Protein AF-A0A1T4NL96-F1 (afdb_monomer)

Solvent-accessible surface are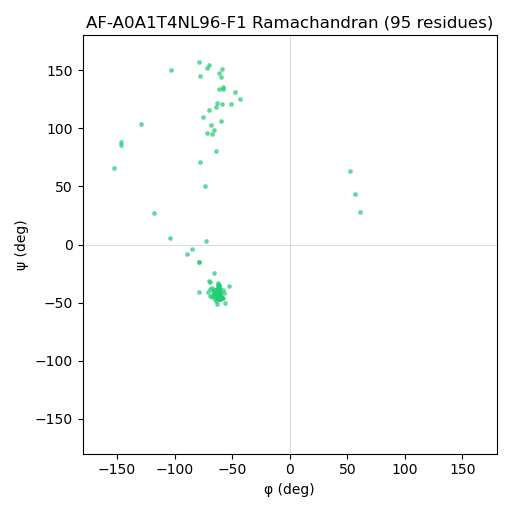a (backbone atoms only — not comparable to full-atom values): 6282 Å² total; per-residue (Å²): 135,82,85,78,82,76,79,82,76,91,78,73,82,77,93,81,82,81,91,63,94,64,80,48,70,70,56,53,51,29,47,76,71,69,71,48,56,70,73,54,49,53,52,51,52,54,44,55,74,68,63,41,64,68,62,52,50,51,52,53,50,52,54,49,51,52,54,53,59,71,66,54,86,69,80,80,75,57,67,67,58,56,52,51,53,52,50,51,52,54,51,55,58,61,72,76,109

Secondary structure (DSSP, 8-state):
--------------S------PPPHHHHHHHHHT-S-HHHHHHHHHHHHTT-HHHHHHHHHHHHHHHHHHHS-PPPPPHHHHHHHHHHHHHHHHHT-

Structure (mmCIF, N/CA/C/O backbone):
data_AF-A0A1T4NL96-F1
#
_entry.id   AF-A0A1T4NL96-F1
#
loop_
_atom_site.group_PDB
_atom_site.id
_atom_site.type_symbol
_atom_site.label_atom_id
_atom_site.label_alt_id
_atom_site.label_comp_id
_atom_site.label_asym_id
_atom_site.label_entity_id
_atom_site.label_seq_id
_atom_site.pdbx_PDB_ins_code
_atom_site.Cartn_x
_atom_site.Cartn_y
_atom_site.Cartn_z
_atom_site.occupancy
_atom_site.B_iso_or_equiv
_atom_site.auth_seq_id
_atom_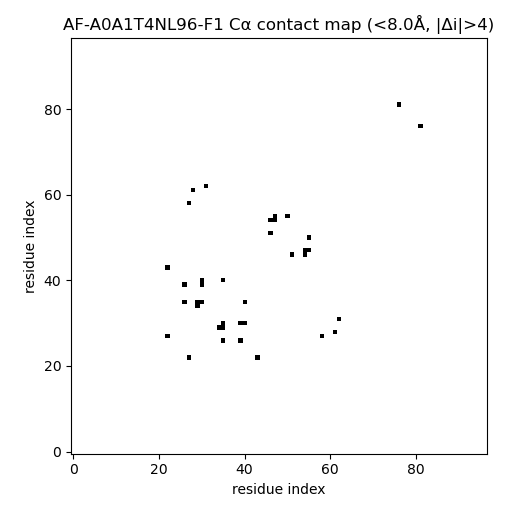site.auth_comp_id
_atom_site.auth_asym_id
_atom_site.auth_atom_id
_atom_site.pdbx_PDB_model_num
ATOM 1 N N . MET A 1 1 ? 29.369 47.103 -35.427 1.00 42.69 1 MET A N 1
ATOM 2 C CA . MET A 1 1 ? 28.953 45.926 -36.222 1.00 42.69 1 MET A CA 1
ATOM 3 C C . MET A 1 1 ? 28.086 45.054 -35.322 1.00 42.69 1 MET A C 1
ATOM 5 O O . MET A 1 1 ? 28.470 44.881 -34.171 1.00 42.69 1 MET A O 1
ATOM 9 N N . PRO A 1 2 ? 26.892 44.651 -35.779 1.00 45.12 2 PRO A N 1
ATOM 10 C CA . PRO A 1 2 ? 25.784 44.217 -34.928 1.00 45.12 2 PRO A CA 1
ATOM 11 C C . PRO A 1 2 ? 25.952 42.786 -34.402 1.00 45.12 2 PRO A C 1
ATOM 13 O O . PRO A 1 2 ? 26.463 41.913 -35.103 1.00 45.12 2 PRO A O 1
ATOM 16 N N . PHE A 1 3 ? 25.490 42.565 -33.168 1.00 44.69 3 PHE A N 1
ATOM 17 C CA . PHE A 1 3 ? 25.297 41.243 -32.576 1.00 44.69 3 PHE A CA 1
ATOM 18 C C . PHE A 1 3 ? 24.318 40.452 -33.447 1.00 44.69 3 PHE A C 1
ATOM 20 O O . PHE A 1 3 ? 23.194 40.893 -33.676 1.00 44.69 3 PHE A O 1
ATOM 27 N N . LYS A 1 4 ? 24.752 39.300 -33.965 1.00 49.69 4 LYS A N 1
ATOM 28 C CA . LYS A 1 4 ? 23.853 38.377 -34.657 1.00 49.69 4 LYS A CA 1
ATOM 29 C C . LYS A 1 4 ? 23.009 37.649 -33.616 1.00 49.69 4 LYS A C 1
ATOM 31 O O . LYS A 1 4 ? 23.527 36.814 -32.879 1.00 49.69 4 LYS A O 1
ATOM 36 N N . GLU A 1 5 ? 21.724 37.978 -33.580 1.00 50.00 5 GLU A N 1
ATOM 37 C CA . GLU A 1 5 ? 20.686 37.182 -32.932 1.00 50.00 5 GLU A CA 1
ATOM 38 C C . GLU A 1 5 ? 20.658 35.798 -33.592 1.00 50.00 5 GLU A C 1
ATOM 40 O O . GLU A 1 5 ? 20.272 35.634 -34.750 1.00 50.00 5 GLU A O 1
ATOM 45 N N . GLY A 1 6 ? 21.163 34.801 -32.866 1.00 47.09 6 GLY A N 1
ATOM 46 C CA . GLY A 1 6 ? 21.004 33.400 -33.221 1.00 47.09 6 GLY A CA 1
ATOM 47 C C . GLY A 1 6 ? 19.547 33.011 -33.018 1.00 47.09 6 GLY A C 1
ATOM 48 O O . GLY A 1 6 ? 19.040 33.063 -31.900 1.00 47.09 6 GLY A O 1
ATOM 49 N N . ALA A 1 7 ? 18.889 32.660 -34.116 1.00 45.25 7 ALA A N 1
ATOM 50 C CA . ALA A 1 7 ? 17.516 32.197 -34.160 1.00 45.25 7 ALA A CA 1
ATOM 51 C C . ALA A 1 7 ? 17.272 31.058 -33.155 1.00 45.25 7 ALA A C 1
ATOM 53 O O . ALA A 1 7 ? 17.880 29.989 -33.242 1.00 45.25 7 ALA A O 1
ATOM 54 N N . VAL A 1 8 ? 16.340 31.280 -32.227 1.00 52.72 8 VAL A N 1
ATOM 55 C CA . VAL A 1 8 ? 15.680 30.206 -31.482 1.00 52.72 8 VAL A CA 1
ATOM 56 C C . VAL A 1 8 ? 14.820 29.451 -32.493 1.00 52.72 8 VAL A C 1
ATOM 58 O O . VAL A 1 8 ? 13.722 29.873 -32.841 1.00 52.72 8 VAL A O 1
ATOM 61 N N . SER A 1 9 ? 15.383 28.367 -33.026 1.00 44.22 9 SER A N 1
ATOM 62 C CA . SER A 1 9 ? 14.691 27.391 -33.864 1.00 44.22 9 SER A CA 1
ATOM 63 C C . SER A 1 9 ? 13.638 26.683 -33.017 1.00 44.22 9 SER A C 1
ATOM 65 O O . SER A 1 9 ? 13.937 25.765 -32.254 1.00 44.22 9 SER A O 1
ATOM 67 N N . SER A 1 10 ? 12.403 27.141 -33.145 1.00 50.94 10 SER A N 1
ATOM 68 C CA . SER A 1 10 ? 11.189 26.631 -32.517 1.00 50.94 10 SER A CA 1
ATOM 69 C C . SER A 1 10 ? 10.706 25.314 -33.138 1.00 50.94 10 SER A C 1
ATOM 71 O O . SER A 1 10 ? 9.543 25.221 -33.491 1.00 50.94 10 SER A O 1
ATOM 73 N N . ASP A 1 11 ? 11.581 24.313 -33.276 1.00 57.06 11 ASP A N 1
ATOM 74 C CA . ASP A 1 11 ? 11.243 23.005 -33.866 1.00 57.06 11 ASP A CA 1
ATOM 75 C C . ASP A 1 11 ? 12.138 21.880 -33.316 1.00 57.06 11 ASP A C 1
ATOM 77 O O . ASP A 1 11 ? 12.946 21.258 -34.009 1.00 57.06 11 ASP A O 1
ATOM 81 N N . GLN A 1 12 ? 11.997 21.598 -32.024 1.00 41.56 12 GLN A N 1
ATOM 82 C CA . GLN A 1 12 ? 12.334 20.284 -31.481 1.00 41.56 12 GLN A CA 1
ATOM 83 C C . GLN A 1 12 ? 11.126 19.823 -30.659 1.00 41.56 12 GLN A C 1
ATOM 85 O O . GLN A 1 12 ? 10.911 20.344 -29.562 1.00 41.56 12 GLN A O 1
ATOM 90 N N . PRO A 1 13 ? 10.293 18.897 -31.170 1.0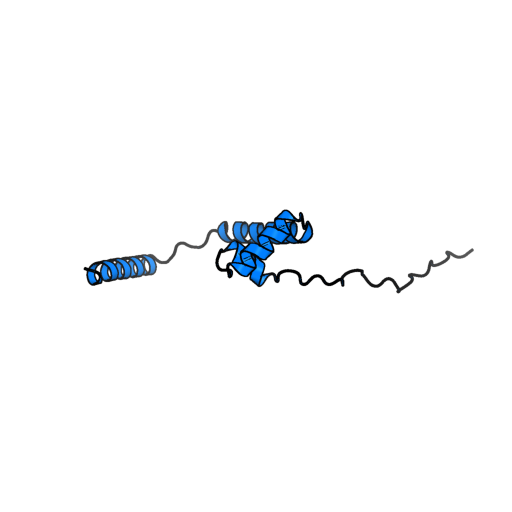0 40.22 13 PRO A N 1
ATOM 91 C CA . PRO A 1 13 ? 9.256 18.296 -30.355 1.00 40.22 13 PRO A CA 1
ATOM 92 C C . PRO A 1 13 ? 9.954 17.539 -29.229 1.00 40.22 13 PRO A C 1
ATOM 94 O O . PRO A 1 13 ? 10.792 16.673 -29.480 1.00 40.22 13 PRO A O 1
ATOM 97 N N . TYR A 1 14 ? 9.644 17.907 -27.986 1.00 48.78 14 TYR A N 1
ATOM 98 C CA . TYR A 1 14 ? 10.061 17.161 -26.804 1.00 48.78 14 TYR A CA 1
ATOM 99 C C . TYR A 1 14 ? 9.855 15.660 -27.060 1.00 48.78 14 TYR A C 1
ATOM 101 O O . TYR A 1 14 ? 8.735 15.265 -27.406 1.00 48.78 14 TYR A O 1
ATOM 109 N N . PRO A 1 15 ? 10.877 14.801 -26.901 1.00 47.38 15 PRO A N 1
ATOM 110 C CA . PRO A 1 15 ? 10.696 13.368 -27.047 1.00 47.38 15 PRO A CA 1
ATOM 111 C C . PRO A 1 15 ? 10.045 12.840 -25.763 1.00 47.38 15 PRO A C 1
ATOM 113 O O . PRO A 1 15 ? 10.680 12.182 -24.950 1.00 47.38 15 PRO A O 1
ATOM 116 N N . CYS A 1 16 ? 8.770 13.166 -25.555 1.00 39.28 16 CYS A N 1
ATOM 117 C CA . CYS A 1 16 ? 7.978 12.704 -24.413 1.00 39.28 16 CYS A CA 1
ATOM 118 C C . CYS A 1 16 ? 6.779 11.857 -24.861 1.00 39.28 16 CYS A C 1
ATOM 120 O O . CYS A 1 16 ? 5.759 11.817 -24.178 1.00 39.28 16 CYS A O 1
ATOM 122 N N . ALA A 1 17 ? 6.871 11.196 -26.017 1.00 52.28 17 ALA A N 1
ATOM 123 C CA . ALA A 1 17 ? 5.819 10.309 -26.501 1.00 52.28 17 ALA A CA 1
ATOM 124 C C . ALA A 1 17 ? 6.391 9.116 -27.285 1.00 52.28 17 ALA A C 1
ATOM 126 O O . ALA A 1 17 ? 6.468 9.135 -28.508 1.00 52.28 17 ALA A O 1
ATOM 127 N N . ASN A 1 18 ? 6.767 8.062 -26.557 1.00 46.31 18 ASN A N 1
ATOM 128 C CA . ASN A 1 18 ? 6.790 6.679 -27.049 1.00 46.31 18 ASN A CA 1
ATOM 129 C C . ASN A 1 18 ? 6.446 5.778 -25.840 1.00 46.31 18 ASN A C 1
ATOM 131 O O . ASN A 1 18 ? 7.240 5.638 -24.919 1.00 46.31 18 ASN A O 1
ATOM 135 N N . ILE A 1 19 ? 5.169 5.492 -25.571 1.00 50.16 19 ILE A N 1
ATOM 136 C CA . ILE A 1 19 ? 4.404 4.333 -26.067 1.00 50.16 19 ILE A CA 1
ATOM 137 C C . ILE A 1 19 ? 5.120 2.994 -25.795 1.00 50.16 19 ILE A C 1
ATOM 139 O O . ILE A 1 19 ? 5.436 2.224 -26.691 1.00 50.16 19 ILE A O 1
ATOM 143 N N . MET A 1 20 ? 5.306 2.673 -24.517 1.00 45.06 20 MET A N 1
ATOM 144 C CA . MET A 1 20 ? 4.968 1.331 -24.034 1.00 45.06 20 MET A CA 1
ATOM 145 C C . MET A 1 20 ? 3.647 1.483 -23.286 1.00 45.06 20 MET A C 1
ATOM 147 O O . MET A 1 20 ? 3.377 2.564 -22.761 1.00 45.06 20 MET A O 1
ATOM 151 N N . LYS A 1 21 ? 2.785 0.464 -23.248 1.00 56.19 21 LYS A N 1
ATOM 152 C CA . LYS A 1 21 ? 1.662 0.454 -22.297 1.00 56.19 21 LYS A CA 1
ATOM 153 C C . LYS A 1 21 ? 2.264 0.419 -20.890 1.00 56.19 21 LYS A C 1
ATOM 155 O O . LYS A 1 21 ? 2.434 -0.653 -20.324 1.00 56.19 21 LYS A O 1
ATOM 160 N N . LYS A 1 22 ? 2.686 1.582 -20.390 1.00 68.06 22 LYS A N 1
ATOM 161 C CA . LYS A 1 22 ? 3.259 1.743 -19.061 1.00 68.06 22 LYS A CA 1
ATOM 162 C C . LYS A 1 22 ? 2.176 1.323 -18.079 1.00 68.06 22 LYS A C 1
ATOM 164 O O . LYS A 1 22 ? 1.010 1.683 -18.271 1.00 68.06 22 LYS A O 1
ATOM 169 N N . PHE A 1 23 ? 2.555 0.518 -17.089 1.00 74.56 23 PHE A N 1
ATOM 170 C CA . PHE A 1 23 ? 1.681 0.228 -15.960 1.00 74.56 23 PHE A CA 1
ATOM 171 C C . PHE A 1 23 ? 1.123 1.545 -15.452 1.00 74.56 23 PHE A C 1
ATOM 173 O O . PHE A 1 23 ? 1.860 2.528 -15.317 1.00 74.56 23 PHE A O 1
ATOM 180 N N . LYS A 1 24 ? -0.188 1.594 -15.250 1.00 83.88 24 LYS A N 1
ATOM 181 C CA . LYS A 1 24 ? -0.776 2.814 -14.736 1.00 83.88 24 LYS A CA 1
ATOM 182 C C . LYS A 1 24 ? -0.365 2.988 -13.283 1.00 83.88 24 LYS A C 1
ATOM 184 O O . LYS A 1 24 ? -0.076 2.017 -12.585 1.00 83.88 24 LYS A O 1
AT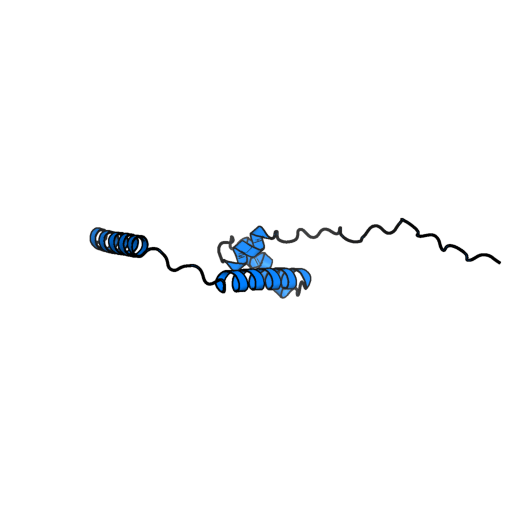OM 189 N N . GLU A 1 25 ? -0.359 4.226 -12.815 1.00 82.56 25 GLU A N 1
ATOM 190 C CA . GLU A 1 25 ? 0.022 4.508 -11.435 1.00 82.56 25 GLU A CA 1
ATOM 191 C C . GLU A 1 25 ? -0.930 3.819 -10.447 1.00 82.56 25 GLU A C 1
ATOM 193 O O . GLU A 1 25 ? -0.471 3.273 -9.445 1.00 82.56 25 GLU A O 1
ATOM 198 N N . GLU A 1 26 ? -2.226 3.726 -10.776 1.00 85.00 26 GLU A N 1
ATOM 199 C CA . GLU A 1 26 ? -3.187 2.941 -9.996 1.00 85.00 26 GLU A CA 1
ATOM 200 C C . GLU A 1 26 ? -2.783 1.464 -9.852 1.00 85.00 26 GLU A C 1
ATOM 202 O O . GLU A 1 26 ? -2.855 0.910 -8.755 1.00 85.00 26 GLU A O 1
ATOM 207 N N . A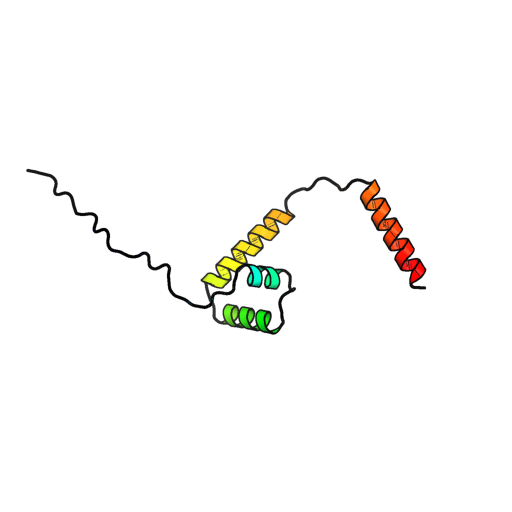SP A 1 27 ? -2.282 0.844 -10.921 1.00 87.00 27 ASP A N 1
ATOM 208 C CA . ASP A 1 27 ? -1.878 -0.563 -10.934 1.00 87.00 27 ASP A CA 1
ATOM 209 C C . ASP A 1 27 ? -0.621 -0.786 -10.082 1.00 87.00 27 ASP A C 1
ATOM 211 O O . ASP A 1 27 ? -0.522 -1.774 -9.351 1.00 87.00 27 ASP A O 1
ATOM 215 N N . LEU A 1 28 ? 0.318 0.165 -10.118 1.00 88.31 28 LEU A N 1
ATOM 216 C CA . LEU A 1 28 ? 1.523 0.148 -9.286 1.00 88.31 28 LEU A CA 1
ATOM 217 C C . LEU A 1 28 ? 1.199 0.345 -7.803 1.00 88.31 28 LEU A C 1
ATOM 219 O O . LEU A 1 28 ? 1.811 -0.292 -6.946 1.00 88.31 28 LEU A O 1
ATOM 223 N N . ILE A 1 29 ? 0.226 1.198 -7.482 1.00 89.12 29 ILE A N 1
ATOM 224 C CA . ILE A 1 29 ? -0.258 1.371 -6.109 1.00 89.12 29 ILE A CA 1
ATOM 225 C C . ILE A 1 29 ? -0.898 0.069 -5.621 1.00 89.12 29 ILE A C 1
ATOM 227 O O . ILE A 1 29 ? -0.531 -0.418 -4.551 1.00 89.12 29 ILE A O 1
ATOM 231 N N . LEU A 1 30 ? -1.791 -0.537 -6.408 1.00 89.31 30 LEU A N 1
ATOM 232 C CA . LEU A 1 30 ? -2.407 -1.825 -6.070 1.00 89.31 30 LEU A CA 1
ATOM 233 C C . LEU A 1 30 ? -1.357 -2.924 -5.873 1.00 89.31 30 LEU A C 1
ATOM 235 O O . LEU A 1 30 ? -1.468 -3.717 -4.939 1.00 89.31 30 LEU A O 1
ATOM 239 N N . TYR A 1 31 ? -0.313 -2.939 -6.701 1.00 90.12 31 TYR A N 1
ATOM 240 C CA . TYR A 1 31 ? 0.832 -3.830 -6.540 1.00 90.12 31 TYR A CA 1
ATOM 241 C C . TYR A 1 31 ? 1.567 -3.600 -5.210 1.00 90.12 31 TYR A C 1
ATOM 243 O O . TYR A 1 31 ? 1.805 -4.553 -4.467 1.00 90.12 31 TYR A O 1
ATOM 251 N N . LEU A 1 32 ? 1.850 -2.346 -4.838 1.00 88.75 32 LEU A N 1
ATOM 252 C CA . LEU A 1 32 ? 2.494 -2.013 -3.559 1.00 88.75 32 LEU A CA 1
ATOM 253 C C . LEU A 1 32 ? 1.660 -2.430 -2.338 1.00 88.75 32 LEU A C 1
ATOM 255 O O . LEU A 1 32 ? 2.229 -2.847 -1.327 1.00 88.75 32 LEU A O 1
ATOM 259 N N . TYR A 1 33 ? 0.332 -2.346 -2.431 1.00 90.69 33 TYR A N 1
ATOM 260 C CA . TYR A 1 33 ? -0.596 -2.801 -1.389 1.00 90.69 33 TYR A CA 1
ATOM 261 C C . TYR A 1 33 ? -0.930 -4.300 -1.463 1.00 90.69 33 TYR A C 1
ATOM 263 O O . TYR A 1 33 ? -1.585 -4.813 -0.559 1.00 90.69 33 TYR A O 1
ATOM 271 N N . LYS A 1 34 ? -0.426 -5.025 -2.473 1.00 88.00 34 LYS A N 1
ATOM 272 C CA . LYS A 1 34 ? -0.707 -6.450 -2.735 1.00 88.00 34 LYS A CA 1
ATOM 273 C C . LYS A 1 34 ? -2.186 -6.757 -3.008 1.00 88.00 34 LYS A C 1
ATOM 275 O O . LYS A 1 34 ? -2.643 -7.868 -2.755 1.00 88.00 34 LYS A O 1
ATOM 280 N N . GLU A 1 35 ? -2.921 -5.787 -3.540 1.00 87.88 35 GLU A N 1
ATOM 281 C CA . GLU A 1 35 ? -4.346 -5.906 -3.882 1.00 87.88 35 GLU A CA 1
ATOM 282 C C . GLU A 1 35 ? -4.586 -6.073 -5.394 1.00 87.88 35 GLU A C 1
ATOM 284 O O . GLU A 1 35 ? -5.722 -6.083 -5.863 1.00 87.88 35 GLU A O 1
ATOM 289 N N . CYS A 1 36 ? -3.523 -6.210 -6.187 1.00 86.50 36 CYS A N 1
ATOM 290 C CA . CYS A 1 36 ? -3.621 -6.424 -7.627 1.00 86.50 36 CYS A CA 1
ATOM 291 C C . CYS A 1 36 ? -3.964 -7.877 -8.003 1.00 86.50 36 CYS A C 1
ATOM 293 O O . CYS A 1 36 ? -3.664 -8.826 -7.277 1.00 86.50 36 CYS A O 1
ATOM 295 N N . SER A 1 37 ? -4.527 -8.061 -9.202 1.00 86.88 37 SER A N 1
ATOM 296 C CA . SER A 1 37 ? -4.736 -9.397 -9.774 1.00 86.88 37 SER A CA 1
ATOM 297 C C . SER A 1 37 ? -3.401 -10.144 -9.969 1.00 86.88 37 SER A C 1
ATOM 299 O O . SER A 1 37 ? -2.388 -9.511 -10.281 1.00 86.88 37 SER A O 1
ATOM 301 N N . PRO A 1 38 ? -3.371 -11.486 -9.844 1.00 85.88 38 PRO A N 1
ATOM 302 C CA . PRO A 1 38 ? -2.127 -12.255 -9.946 1.00 85.88 38 PRO A CA 1
ATOM 303 C C . PRO A 1 38 ? -1.455 -12.098 -11.315 1.00 85.88 38 PRO A C 1
ATOM 305 O O . PRO A 1 38 ? -0.236 -12.012 -11.393 1.00 85.88 38 PRO A O 1
ATOM 308 N N . SER A 1 39 ? -2.246 -11.965 -12.386 1.00 83.62 39 SER A N 1
ATOM 309 C CA . SER A 1 39 ? -1.726 -11.706 -13.734 1.00 83.62 39 SER A CA 1
ATOM 310 C C . SER A 1 39 ? -0.979 -10.375 -13.835 1.00 83.62 39 SER A C 1
ATOM 312 O O . SER A 1 39 ? -0.032 -10.269 -14.609 1.00 83.62 39 SER A O 1
ATOM 314 N N . LEU A 1 40 ? -1.422 -9.358 -13.093 1.00 83.50 40 LEU A N 1
ATOM 315 C CA . LEU A 1 40 ? -0.817 -8.031 -13.103 1.00 83.50 40 LEU A CA 1
ATOM 316 C C . LEU A 1 40 ? 0.454 -8.006 -12.250 1.00 83.50 40 LEU A C 1
ATOM 318 O O . LEU A 1 40 ? 1.456 -7.449 -12.686 1.00 83.50 40 LEU A O 1
ATOM 322 N N . ALA A 1 41 ? 0.437 -8.673 -11.092 1.00 86.56 41 ALA A N 1
ATOM 323 C CA . ALA A 1 41 ? 1.620 -8.842 -10.251 1.00 86.56 41 ALA A CA 1
ATOM 324 C C . ALA A 1 41 ? 2.771 -9.490 -11.030 1.00 86.56 41 ALA A C 1
ATOM 326 O O . ALA A 1 41 ? 3.857 -8.927 -11.099 1.00 86.56 41 ALA A O 1
ATOM 327 N N . THR A 1 42 ? 2.501 -10.606 -11.715 1.00 86.88 42 THR A N 1
ATOM 328 C CA . THR A 1 42 ? 3.515 -11.305 -12.514 1.00 86.88 42 THR A CA 1
ATOM 329 C C . THR A 1 42 ? 4.052 -10.451 -13.663 1.00 86.88 42 THR A C 1
ATOM 331 O O . THR A 1 42 ? 5.244 -10.498 -13.946 1.00 86.88 42 THR A O 1
ATOM 334 N N . ALA A 1 43 ? 3.206 -9.648 -14.316 1.00 85.38 43 ALA A N 1
ATOM 335 C CA . ALA A 1 43 ? 3.654 -8.752 -15.381 1.00 85.38 43 ALA A CA 1
ATOM 336 C C . ALA A 1 43 ? 4.583 -7.644 -14.855 1.00 85.38 43 ALA A C 1
ATOM 338 O O . ALA A 1 43 ? 5.570 -7.314 -15.512 1.00 85.38 43 ALA A O 1
ATOM 339 N N . ILE A 1 44 ? 4.287 -7.089 -13.674 1.00 85.12 44 ILE A N 1
ATOM 340 C CA . ILE A 1 44 ? 5.154 -6.103 -13.015 1.00 85.12 44 ILE A CA 1
ATOM 341 C C . ILE A 1 44 ? 6.465 -6.757 -12.585 1.00 85.12 44 ILE A C 1
ATOM 343 O O . ILE A 1 44 ? 7.524 -6.199 -12.850 1.00 85.12 44 ILE A O 1
ATOM 347 N N . ASP A 1 45 ? 6.412 -7.943 -11.980 1.00 86.25 45 ASP A N 1
ATOM 348 C CA . ASP A 1 45 ? 7.605 -8.667 -11.536 1.00 86.25 45 ASP A CA 1
ATOM 349 C C . ASP A 1 45 ? 8.546 -8.963 -12.715 1.00 86.25 45 ASP A C 1
ATOM 351 O O . ASP A 1 45 ? 9.736 -8.671 -12.644 1.00 86.25 45 ASP A O 1
ATOM 355 N N . GLN A 1 46 ? 8.008 -9.424 -13.849 1.00 86.00 46 GLN A N 1
ATOM 356 C CA . GLN A 1 46 ? 8.782 -9.638 -15.078 1.00 86.00 46 GLN A CA 1
ATOM 357 C C . GLN A 1 46 ? 9.387 -8.341 -15.631 1.00 86.00 46 GLN A C 1
ATOM 359 O O . GLN A 1 46 ? 10.519 -8.336 -16.113 1.00 86.00 46 GLN A O 1
ATOM 364 N N . ALA A 1 47 ? 8.653 -7.229 -15.565 1.00 84.00 47 ALA A N 1
ATOM 365 C CA . ALA A 1 47 ? 9.160 -5.932 -16.003 1.00 84.00 47 ALA A CA 1
ATOM 366 C C . ALA A 1 47 ? 10.267 -5.392 -15.078 1.00 84.00 47 ALA A C 1
ATOM 368 O O . ALA A 1 47 ? 11.196 -4.734 -15.546 1.00 84.00 47 ALA A O 1
ATOM 369 N N . LEU A 1 48 ? 10.207 -5.706 -13.781 1.00 84.00 48 LEU A N 1
ATOM 370 C CA . LEU A 1 48 ? 11.274 -5.402 -12.827 1.00 84.00 48 LEU A CA 1
ATOM 371 C C . LEU A 1 48 ? 12.512 -6.276 -13.059 1.00 84.00 48 LEU A C 1
ATOM 373 O O . LEU A 1 48 ? 13.629 -5.763 -13.023 1.00 84.00 48 LEU A O 1
ATOM 377 N N . GLU A 1 49 ? 12.334 -7.564 -13.357 1.00 85.69 49 GLU A N 1
ATOM 378 C CA . GLU A 1 49 ? 13.429 -8.467 -13.744 1.00 85.69 49 GLU A CA 1
ATOM 379 C C . GLU A 1 49 ? 14.122 -8.021 -15.039 1.00 85.69 49 GLU A C 1
ATOM 381 O O . GLU A 1 49 ? 15.335 -8.167 -15.180 1.00 85.69 49 GLU A O 1
ATOM 386 N N . ALA A 1 50 ? 13.377 -7.414 -15.966 1.00 82.56 50 ALA A N 1
ATOM 387 C CA . ALA A 1 50 ? 13.909 -6.841 -17.200 1.00 82.56 50 ALA A CA 1
ATOM 388 C C . ALA A 1 50 ? 14.704 -5.530 -16.998 1.00 82.56 50 ALA A C 1
ATOM 390 O O . ALA A 1 50 ? 15.167 -4.949 -17.980 1.00 82.56 50 ALA A O 1
ATOM 391 N N . HIS A 1 51 ? 14.890 -5.075 -15.752 1.00 77.50 51 HIS A N 1
ATOM 392 C CA . HIS A 1 51 ? 15.610 -3.851 -15.387 1.00 77.50 51 HIS A CA 1
ATOM 393 C C . HIS A 1 51 ? 15.058 -2.576 -16.045 1.00 77.50 51 HIS A C 1
ATOM 395 O O . HIS A 1 51 ? 15.816 -1.704 -16.483 1.00 77.50 51 HIS A O 1
ATOM 401 N N . ASP A 1 52 ? 13.731 -2.429 -16.082 1.00 81.75 52 ASP A N 1
ATOM 402 C CA . ASP A 1 52 ? 13.106 -1.169 -16.479 1.00 81.75 52 ASP A CA 1
ATOM 403 C C . ASP A 1 52 ? 13.372 -0.077 -15.420 1.00 81.75 52 ASP A C 1
ATOM 405 O O . ASP A 1 52 ? 12.768 -0.027 -14.343 1.00 81.75 52 ASP A O 1
ATOM 409 N N . ILE A 1 53 ? 14.321 0.809 -15.736 1.00 83.38 53 ILE A N 1
ATOM 410 C CA . ILE A 1 53 ? 14.775 1.891 -14.854 1.00 83.38 53 ILE A CA 1
ATOM 411 C C . ILE A 1 53 ? 13.632 2.864 -14.537 1.00 83.38 53 ILE A C 1
ATOM 413 O O . ILE A 1 53 ? 13.557 3.374 -13.415 1.00 83.38 53 ILE A O 1
ATOM 417 N N . GLU A 1 54 ? 12.745 3.140 -15.495 1.00 84.75 54 GLU A N 1
ATOM 418 C CA . GLU A 1 54 ? 11.642 4.081 -15.290 1.00 84.75 54 GLU A CA 1
ATOM 419 C C . GLU A 1 54 ? 10.616 3.504 -14.311 1.00 84.75 54 GLU A C 1
ATOM 421 O O . GLU A 1 54 ? 10.207 4.187 -13.366 1.00 84.75 54 GLU A O 1
ATOM 426 N N . LEU A 1 55 ? 10.266 2.228 -14.483 1.00 85.88 55 LEU A N 1
ATOM 427 C CA . LEU A 1 55 ? 9.355 1.504 -13.598 1.00 85.88 55 LEU A CA 1
ATOM 428 C C . LEU A 1 55 ? 9.890 1.440 -12.161 1.00 85.88 55 LEU A C 1
ATOM 430 O O . LEU A 1 55 ? 9.169 1.729 -11.200 1.00 85.88 55 LEU A O 1
ATOM 434 N N . GLU A 1 56 ? 11.176 1.124 -11.997 1.00 87.31 56 GLU A N 1
ATOM 435 C CA . GLU A 1 56 ? 11.818 1.120 -10.685 1.00 87.31 56 GLU A CA 1
ATOM 436 C C . GLU A 1 56 ? 11.777 2.496 -10.011 1.00 87.31 56 GLU A C 1
ATOM 438 O O . GLU A 1 56 ? 11.545 2.596 -8.801 1.00 87.31 56 GLU A O 1
ATOM 443 N N . GLN A 1 57 ? 12.037 3.566 -10.765 1.00 87.94 57 GLN A N 1
ATOM 444 C CA . GLN A 1 57 ? 12.010 4.929 -10.237 1.00 87.94 57 GLN A CA 1
ATOM 445 C C . GLN A 1 57 ? 10.601 5.326 -9.793 1.00 87.94 57 GLN A C 1
ATOM 447 O O . GLN A 1 57 ? 10.448 5.894 -8.706 1.00 87.94 57 GLN A O 1
ATOM 452 N N . GLN A 1 58 ? 9.577 4.982 -10.575 1.00 88.88 58 GLN A N 1
ATOM 453 C CA . GLN A 1 58 ? 8.177 5.218 -10.219 1.00 88.88 58 GLN A CA 1
ATOM 454 C C . GLN A 1 58 ? 7.784 4.465 -8.942 1.00 88.88 58 GLN A C 1
ATOM 456 O O . GLN A 1 58 ? 7.258 5.075 -8.008 1.00 88.88 58 GLN A O 1
ATOM 461 N N . LEU A 1 59 ? 8.124 3.178 -8.825 1.00 90.06 59 LEU A N 1
ATOM 462 C CA . LEU A 1 59 ? 7.864 2.408 -7.603 1.00 90.06 59 LEU A CA 1
ATOM 463 C C . LEU A 1 59 ? 8.605 2.976 -6.390 1.00 90.06 59 LEU A C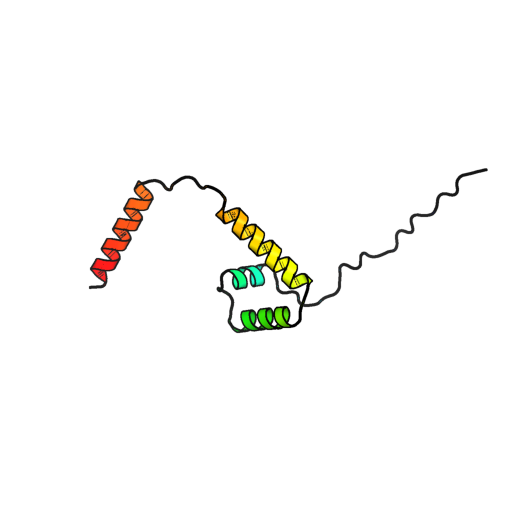 1
ATOM 465 O O . LEU A 1 59 ? 8.023 3.105 -5.311 1.00 90.06 59 LEU A O 1
ATOM 469 N N . LYS A 1 60 ? 9.877 3.361 -6.545 1.00 91.12 60 LYS A N 1
ATOM 470 C CA . LYS A 1 60 ? 10.659 3.993 -5.469 1.00 91.12 60 LYS A CA 1
ATOM 471 C C . LYS A 1 60 ? 10.027 5.316 -5.025 1.00 91.12 60 LYS A C 1
ATOM 473 O O . LYS A 1 60 ? 9.982 5.591 -3.823 1.00 91.12 60 LYS A O 1
ATOM 478 N N . MET A 1 61 ? 9.515 6.115 -5.962 1.00 92.81 61 MET A N 1
ATOM 479 C CA . MET A 1 61 ? 8.801 7.360 -5.671 1.00 92.81 61 MET A CA 1
ATOM 480 C C . MET A 1 61 ? 7.518 7.096 -4.875 1.00 92.81 61 MET A C 1
ATOM 482 O O . MET A 1 61 ? 7.346 7.664 -3.796 1.00 92.81 61 MET A O 1
ATOM 486 N N . LEU A 1 62 ? 6.669 6.178 -5.339 1.00 91.38 62 LEU A N 1
ATOM 487 C CA . LEU A 1 62 ? 5.423 5.796 -4.668 1.00 91.38 62 LEU A CA 1
ATOM 488 C C . LEU A 1 62 ? 5.677 5.261 -3.252 1.00 91.38 62 LEU A C 1
ATOM 490 O O . LEU A 1 62 ? 5.061 5.708 -2.282 1.00 91.38 62 LEU A O 1
ATOM 494 N N . GLN A 1 63 ? 6.658 4.371 -3.092 1.00 92.44 63 GLN A N 1
ATOM 495 C CA . GLN A 1 63 ? 7.056 3.862 -1.779 1.00 92.44 63 GLN A CA 1
ATOM 496 C C . GLN A 1 63 ? 7.538 4.969 -0.841 1.00 92.44 63 GLN A C 1
ATOM 498 O O . GLN A 1 63 ? 7.286 4.914 0.366 1.00 92.44 63 GLN A O 1
ATOM 503 N N . ARG A 1 64 ? 8.264 5.965 -1.360 1.00 93.44 64 ARG A N 1
ATOM 504 C CA . ARG A 1 64 ? 8.690 7.124 -0.571 1.00 93.44 64 ARG A CA 1
ATOM 505 C C . ARG A 1 64 ? 7.479 7.922 -0.093 1.00 93.44 64 ARG A C 1
ATOM 507 O O . ARG A 1 64 ? 7.435 8.243 1.095 1.00 93.44 64 ARG A O 1
ATOM 514 N N . SER A 1 65 ? 6.507 8.182 -0.962 1.00 91.69 65 SER A N 1
ATOM 515 C CA . SER A 1 65 ? 5.268 8.889 -0.618 1.00 91.69 65 SER A CA 1
ATOM 516 C C . SER A 1 65 ? 4.480 8.159 0.473 1.00 91.69 65 SER A C 1
ATOM 518 O O . SER A 1 65 ? 4.115 8.770 1.476 1.00 91.69 65 SER A O 1
ATOM 520 N N . ILE A 1 66 ? 4.324 6.833 0.365 1.00 90.44 66 ILE A N 1
ATOM 521 C CA . ILE A 1 66 ? 3.674 6.000 1.397 1.00 90.44 66 ILE A CA 1
ATOM 522 C C . ILE A 1 66 ? 4.412 6.115 2.738 1.00 90.44 66 ILE A C 1
ATOM 524 O O . ILE A 1 66 ? 3.799 6.312 3.788 1.00 90.44 66 ILE A O 1
ATOM 528 N N . ARG A 1 67 ? 5.749 6.034 2.728 1.00 90.88 67 ARG A N 1
ATOM 529 C CA . ARG A 1 67 ? 6.560 6.188 3.949 1.00 90.88 67 ARG A CA 1
ATOM 530 C C . ARG A 1 67 ? 6.412 7.576 4.565 1.00 90.88 67 ARG A C 1
ATOM 532 O O . ARG A 1 67 ? 6.424 7.690 5.787 1.00 90.88 67 ARG A O 1
ATOM 539 N N . GLN A 1 68 ? 6.320 8.624 3.751 1.00 91.69 68 GLN A N 1
ATOM 540 C CA . GLN A 1 68 ? 6.111 9.988 4.232 1.00 91.69 68 GLN A CA 1
ATOM 541 C C . GLN A 1 68 ? 4.727 10.146 4.861 1.00 91.69 68 GLN A C 1
ATOM 543 O O . GLN A 1 68 ? 4.640 10.683 5.962 1.00 91.69 68 GLN A O 1
ATOM 548 N N . LEU A 1 69 ? 3.685 9.605 4.225 1.00 89.50 69 LEU A N 1
ATOM 549 C CA . LEU A 1 69 ? 2.319 9.623 4.745 1.00 89.50 69 LEU A CA 1
ATOM 550 C C . LEU A 1 69 ? 2.216 8.891 6.092 1.00 89.50 69 LEU A C 1
ATOM 552 O O . LEU A 1 69 ? 1.673 9.437 7.045 1.00 89.50 69 LEU A O 1
ATOM 556 N N . ASN A 1 70 ? 2.835 7.714 6.214 1.00 87.94 70 ASN A N 1
ATOM 557 C CA . ASN A 1 70 ? 2.861 6.944 7.465 1.00 87.94 70 ASN A CA 1
ATOM 558 C C . ASN A 1 70 ? 3.640 7.625 8.600 1.00 87.94 70 ASN A C 1
ATOM 560 O O . ASN A 1 70 ? 3.400 7.348 9.773 1.00 87.94 70 ASN A O 1
ATOM 564 N N . LYS A 1 71 ? 4.595 8.504 8.276 1.00 90.00 71 LYS A N 1
ATOM 565 C CA . LYS A 1 71 ? 5.345 9.277 9.278 1.00 90.00 71 LYS A CA 1
ATOM 566 C C . LYS A 1 71 ? 4.560 10.466 9.819 1.00 90.00 71 LYS A C 1
ATOM 568 O O . LYS A 1 71 ? 4.980 11.041 10.827 1.00 90.00 71 LYS A O 1
ATOM 573 N N . LEU A 1 72 ? 3.470 10.864 9.165 1.00 88.31 72 LEU A N 1
ATOM 574 C CA . LEU A 1 72 ? 2.646 11.955 9.659 1.00 88.31 72 LEU A CA 1
ATOM 575 C C . LEU A 1 72 ? 2.040 11.542 11.001 1.00 88.31 72 LEU A C 1
ATOM 577 O O . LEU A 1 72 ? 1.303 10.564 11.109 1.00 88.31 72 LEU A O 1
ATOM 581 N N . LYS A 1 73 ? 2.381 12.298 12.048 1.00 80.19 73 LYS A N 1
ATOM 582 C CA . LYS A 1 73 ? 1.805 12.113 13.378 1.00 80.19 73 LYS A CA 1
ATOM 583 C C . LYS A 1 73 ? 0.365 12.606 13.345 1.00 80.19 73 LYS A C 1
ATOM 585 O O . LYS A 1 73 ? 0.110 13.801 13.465 1.00 80.19 73 LYS A O 1
ATOM 590 N N . LEU A 1 74 ? -0.562 11.680 13.150 1.00 81.50 74 LEU A N 1
ATOM 591 C CA . LEU A 1 74 ? -1.988 11.947 13.269 1.00 81.50 74 LEU A CA 1
ATOM 592 C C . LEU A 1 74 ? -2.360 12.147 14.742 1.00 81.50 74 LEU A C 1
ATOM 594 O O . LEU A 1 74 ? -1.710 11.614 15.647 1.00 81.50 74 LEU A O 1
ATOM 598 N N . ALA A 1 75 ? -3.412 12.927 14.980 1.00 82.38 75 ALA A N 1
ATOM 599 C CA . ALA A 1 75 ? -3.987 13.040 16.310 1.00 82.38 75 ALA A CA 1
ATOM 600 C C . ALA A 1 75 ? -4.467 11.663 16.786 1.00 82.38 75 ALA A C 1
ATOM 602 O O . ALA A 1 75 ? -4.968 10.857 15.998 1.00 82.38 75 ALA A O 1
ATOM 603 N N . SER A 1 76 ? -4.319 11.405 18.087 1.00 81.62 76 SER A N 1
ATOM 604 C CA . SER A 1 76 ? -4.847 10.180 18.683 1.00 81.62 76 SER A CA 1
ATOM 605 C C . SER A 1 76 ? -6.360 10.108 18.444 1.00 81.62 76 SER A C 1
ATOM 607 O O . SER A 1 76 ? -7.043 11.124 18.630 1.00 81.62 76 SER A O 1
ATOM 609 N N . PRO A 1 77 ? -6.904 8.948 18.036 1.00 85.81 77 PRO A N 1
ATOM 610 C CA . PRO A 1 77 ? -8.340 8.799 17.864 1.00 85.81 77 PRO A CA 1
ATOM 611 C C . PRO A 1 77 ? -9.075 9.095 19.175 1.00 85.81 77 PRO A C 1
ATOM 613 O O . PRO A 1 77 ? -8.563 8.869 20.276 1.00 85.81 77 PRO A O 1
ATOM 616 N N . ALA A 1 78 ? -10.315 9.575 19.069 1.00 89.31 78 ALA A N 1
ATOM 617 C CA . ALA A 1 78 ? -11.145 9.810 20.242 1.00 89.31 78 ALA A CA 1
ATOM 618 C C . ALA A 1 78 ? -11.316 8.508 21.044 1.00 89.31 78 ALA A C 1
ATOM 620 O O . ALA A 1 78 ? -11.655 7.462 20.484 1.00 89.31 78 ALA A O 1
ATOM 621 N N . LYS A 1 79 ? -11.147 8.576 22.373 1.00 90.44 79 LYS A N 1
ATOM 622 C CA . LYS A 1 79 ? -11.274 7.410 23.274 1.00 90.44 79 LYS A CA 1
ATOM 623 C C . LYS A 1 79 ? -12.599 6.662 23.082 1.00 90.44 79 LYS A C 1
ATOM 625 O O . LYS A 1 79 ? -12.629 5.437 23.142 1.00 90.44 79 LYS A O 1
ATOM 630 N N . GLN A 1 80 ? -13.677 7.397 22.804 1.00 91.06 80 GLN A N 1
ATOM 631 C CA . GLN A 1 80 ? -15.001 6.836 22.525 1.00 91.06 80 GLN A CA 1
ATOM 632 C C . GLN A 1 80 ? -15.019 5.957 21.267 1.00 91.06 80 GLN A C 1
ATOM 634 O O . GLN A 1 80 ? -15.653 4.902 21.268 1.00 91.06 80 GLN A O 1
ATOM 639 N N . SER A 1 81 ? -14.292 6.349 20.217 1.00 91.62 81 SER A N 1
ATOM 640 C CA . SER A 1 81 ? -14.169 5.556 18.992 1.00 91.62 81 SER A CA 1
ATOM 641 C C . SER A 1 81 ? -13.453 4.239 19.275 1.00 91.62 81 SER A C 1
ATOM 643 O O . SER A 1 81 ? -13.942 3.180 18.894 1.00 91.62 81 SER A O 1
ATOM 645 N N . VAL A 1 82 ? -12.335 4.291 20.008 1.00 93.12 82 VAL A N 1
ATOM 646 C CA . VAL A 1 82 ? -11.579 3.090 20.400 1.00 93.12 82 VAL A CA 1
ATOM 647 C C . VAL A 1 82 ? -12.452 2.154 21.241 1.00 93.12 82 VAL A C 1
ATOM 649 O O . VAL A 1 82 ? -12.536 0.964 20.949 1.00 93.12 82 VAL A O 1
ATOM 652 N N . ALA A 1 83 ? -13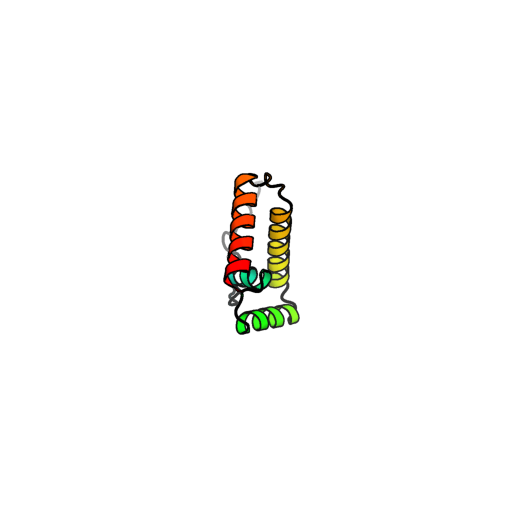.168 2.689 22.235 1.00 93.12 83 ALA A N 1
ATOM 653 C CA . ALA A 1 83 ? -14.071 1.907 23.078 1.00 93.12 83 ALA A CA 1
ATOM 654 C C . ALA A 1 83 ? -15.199 1.234 22.276 1.00 93.12 83 ALA A C 1
ATOM 656 O O . ALA A 1 83 ? -15.521 0.072 22.517 1.00 93.12 83 ALA A O 1
ATOM 657 N N . SER A 1 84 ? -15.770 1.942 21.299 1.00 94.62 84 SER A N 1
ATOM 658 C CA . SER A 1 84 ? -16.842 1.415 20.447 1.00 94.62 84 SER A CA 1
ATOM 659 C C . SER A 1 84 ? -16.356 0.260 19.567 1.00 94.62 84 SER A C 1
ATOM 661 O O . SER A 1 84 ? -17.024 -0.770 19.488 1.00 94.62 84 SER A O 1
ATOM 663 N N . VAL A 1 85 ? -15.163 0.388 18.973 1.00 94.44 85 VAL A N 1
ATOM 664 C CA . VAL A 1 85 ? -14.532 -0.679 18.173 1.00 94.44 85 VAL A CA 1
ATOM 665 C C . VAL A 1 85 ? -14.229 -1.909 19.034 1.00 94.44 85 VAL A C 1
ATOM 667 O O . VAL A 1 85 ? -14.539 -3.029 18.630 1.00 94.44 85 VAL A O 1
ATOM 670 N N . LEU A 1 86 ? -13.687 -1.716 20.243 1.00 94.81 86 LEU A N 1
ATOM 671 C CA . LEU A 1 86 ? -13.405 -2.815 21.175 1.00 94.81 86 LEU A CA 1
ATOM 672 C C . LEU A 1 86 ? -14.680 -3.552 21.598 1.00 94.81 86 LEU A C 1
ATOM 674 O O . LEU A 1 86 ? -14.702 -4.782 21.628 1.00 94.81 86 LEU A O 1
ATOM 678 N N . LYS A 1 87 ? -15.755 -2.810 21.885 1.00 95.81 87 LYS A N 1
ATOM 679 C CA . LYS A 1 87 ? -17.054 -3.393 22.230 1.00 95.81 87 LYS A CA 1
ATOM 680 C C . LYS A 1 87 ? -17.613 -4.229 21.076 1.00 95.81 87 LYS A C 1
ATOM 682 O O . LYS A 1 87 ? -18.007 -5.371 21.299 1.00 95.81 87 LYS A O 1
ATOM 687 N N . TYR A 1 88 ? -17.587 -3.696 19.853 1.00 95.25 88 TYR A N 1
ATOM 688 C CA . TYR A 1 88 ? -18.025 -4.421 18.658 1.00 95.25 88 TYR A CA 1
ATOM 689 C C . TYR A 1 88 ? -17.236 -5.723 18.454 1.00 95.25 88 TYR A C 1
ATOM 691 O O . TYR A 1 88 ? -17.832 -6.777 18.244 1.00 95.25 88 TYR A O 1
ATOM 699 N N . ALA A 1 89 ? -15.906 -5.678 18.574 1.00 94.56 89 ALA A N 1
ATOM 700 C C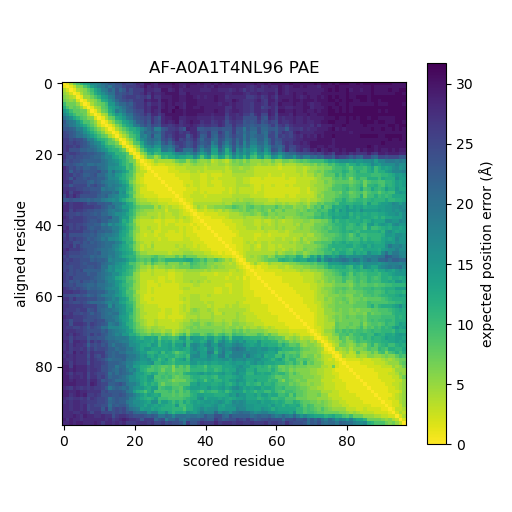A . ALA A 1 89 ? -15.061 -6.863 18.435 1.00 94.56 89 ALA A CA 1
ATOM 701 C C . ALA A 1 89 ? -15.373 -7.934 19.497 1.00 94.56 89 ALA A C 1
ATOM 703 O O . ALA A 1 89 ? -15.457 -9.119 19.173 1.00 94.56 89 ALA A O 1
ATOM 704 N N . ALA A 1 90 ? -15.602 -7.525 20.750 1.00 94.25 90 ALA A N 1
ATOM 705 C CA . ALA A 1 90 ? -15.983 -8.436 21.829 1.00 94.25 90 ALA A CA 1
ATOM 706 C C . ALA A 1 90 ? -17.349 -9.098 21.576 1.00 94.25 90 ALA A C 1
ATOM 708 O O . ALA A 1 90 ? -17.511 -10.298 21.789 1.00 94.25 90 ALA A O 1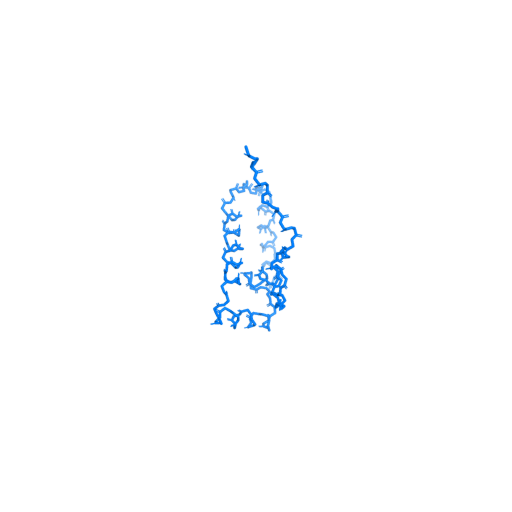
ATOM 709 N N . GLU A 1 91 ? -18.334 -8.343 21.091 1.00 94.50 91 GLU A N 1
ATOM 710 C CA . GLU A 1 91 ? -19.646 -8.884 20.725 1.00 94.50 91 GLU A CA 1
ATOM 711 C C . GLU A 1 91 ? -19.568 -9.832 19.520 1.00 94.50 91 GLU A C 1
ATOM 713 O O . GLU A 1 91 ? -20.194 -10.893 19.535 1.00 94.50 91 GLU A O 1
ATOM 718 N N . ALA A 1 92 ? -18.771 -9.494 18.502 1.00 93.19 92 ALA A N 1
ATOM 719 C CA . ALA A 1 92 ? -18.553 -10.342 17.331 1.00 93.19 92 ALA A CA 1
ATOM 720 C C . ALA A 1 92 ? -17.897 -11.682 17.703 1.00 93.19 92 ALA A C 1
ATOM 722 O O . ALA A 1 92 ? -18.305 -12.725 17.193 1.00 93.19 92 ALA A O 1
ATOM 723 N N . ALA A 1 93 ? -16.934 -11.676 18.631 1.00 90.38 93 ALA A N 1
ATOM 724 C CA . ALA A 1 93 ? -16.315 -12.897 19.145 1.00 90.38 93 ALA A CA 1
ATOM 725 C C . ALA A 1 93 ? -17.316 -13.777 19.913 1.00 90.38 93 ALA A C 1
ATOM 727 O O . ALA A 1 93 ? -17.314 -14.994 19.751 1.00 90.38 93 ALA A O 1
ATOM 728 N N . ARG A 1 94 ? -18.214 -13.169 20.702 1.00 88.56 94 ARG A N 1
ATOM 729 C CA . ARG A 1 94 ? -19.243 -13.889 21.474 1.00 88.56 94 ARG A CA 1
ATOM 730 C C . ARG A 1 94 ? -20.342 -14.507 20.613 1.00 88.56 94 ARG A C 1
ATOM 732 O O . ARG A 1 94 ? -20.884 -15.520 21.015 1.00 88.56 94 ARG A O 1
ATOM 739 N N . LYS A 1 95 ? -20.682 -13.905 19.469 1.00 78.50 95 LYS A N 1
ATOM 740 C CA . LYS A 1 95 ? -21.698 -14.429 18.533 1.00 78.50 95 LYS A CA 1
ATOM 741 C C . LYS A 1 95 ? -21.195 -15.568 17.642 1.00 78.50 95 LYS A C 1
ATOM 743 O O . LYS A 1 95 ? -21.999 -16.198 16.965 1.00 78.50 95 LYS A O 1
ATOM 748 N N . LYS A 1 96 ? -19.876 -15.769 17.565 1.00 69.00 96 LYS A N 1
ATOM 749 C CA . LYS A 1 96 ? -19.250 -16.813 16.740 1.00 69.00 96 LYS A CA 1
ATOM 750 C C . LYS A 1 96 ? -19.093 -18.148 17.491 1.00 69.00 96 LYS A C 1
ATOM 752 O O . LYS A 1 96 ? -18.717 -19.137 16.867 1.00 69.00 96 LYS A O 1
ATOM 757 N N . HIS A 1 97 ? -19.369 -18.147 18.796 1.00 50.09 97 HIS A N 1
ATOM 758 C CA . HIS A 1 97 ? -19.514 -19.319 19.660 1.00 50.09 97 HIS A CA 1
ATOM 759 C C . HIS A 1 97 ? -20.995 -19.601 19.903 1.00 50.09 97 HIS A C 1
ATOM 761 O O . HIS A 1 97 ? -21.325 -20.796 20.043 1.00 50.09 97 HIS A O 1
#

pLDDT: mean 78.41, std 17.51, range [39.28, 95.81]

Nearest PDB structures (foldseek):
  5wuq-assembly2_D  TM=6.585E-01  e=1.012E+00  Bacillus subtilis subsp. subtilis str. 168
  8z6g-assembly3_E  TM=6.347E-01  e=2.329E+00  Pseudomonas aeruginosa
  6in7-assembly1_A  TM=6.289E-01  e=3.075E+00  Pseudomonas aeruginosa PAO1

Radius of gyration: 25.44 Å; Cα contacts (8 Å, |Δi|>4): 19; chains: 1; bounding box: 51×65×60 Å

Foldseek 3Di:
DDDDDDDPPPDDPDPPDDDDPPQDLVLLVCLVVVNHDPVSVVVLVVVVVVVPVVSVVSNVVVVVVVVVVVPPDDDDPDPVVVVVVVVVVVVVVVVVD

Sequence (97 aa):
MPFKEGAVSSDQPYPCANIMKKFKEEDLILYLYKECSPSLATAIDQALEAHDIELEQQLKMLQRSIRQLNKLKLASPAKQSVASVLKYAAEAARKKH

Organism: NCBI:txid413434

Mean predicted aligned error: 13.49 Å